Protein AF-A0A9W6TFW5-F1 (afdb_monomer)

Structure (mmCIF, N/CA/C/O backbone):
data_AF-A0A9W6TFW5-F1
#
_entry.id   AF-A0A9W6TFW5-F1
#
loop_
_atom_site.group_PDB
_atom_site.id
_atom_site.type_symbol
_atom_site.label_atom_id
_atom_site.label_alt_id
_atom_site.label_comp_id
_atom_site.label_asym_id
_atom_site.label_entity_id
_atom_site.label_seq_id
_atom_site.pdbx_PDB_ins_code
_atom_site.Cartn_x
_atom_site.Cartn_y
_atom_site.Cartn_z
_atom_site.occupancy
_atom_site.B_iso_or_equiv
_atom_site.auth_seq_id
_atom_site.auth_comp_id
_atom_site.auth_asym_id
_atom_site.auth_atom_id
_atom_site.pdbx_PDB_model_num
ATOM 1 N N . MET A 1 1 ? 18.271 -15.093 -31.321 1.00 57.12 1 MET A N 1
ATOM 2 C CA . MET A 1 1 ? 18.860 -14.452 -30.126 1.00 57.12 1 MET A CA 1
ATOM 3 C C . MET A 1 1 ? 18.308 -13.044 -30.055 1.00 57.12 1 MET A C 1
ATOM 5 O O . MET A 1 1 ? 18.440 -12.344 -31.049 1.00 57.12 1 MET A O 1
ATOM 9 N N . GLN A 1 2 ? 17.669 -12.652 -28.952 1.00 68.81 2 GLN A N 1
ATOM 10 C CA . GLN A 1 2 ? 17.343 -11.240 -28.734 1.00 68.81 2 GLN A CA 1
ATOM 11 C C . GLN A 1 2 ? 18.626 -10.485 -28.390 1.00 68.81 2 GLN A C 1
ATOM 13 O O . GLN A 1 2 ? 19.448 -10.955 -27.605 1.00 68.81 2 GLN A O 1
ATOM 18 N N . THR A 1 3 ? 18.813 -9.329 -29.010 1.00 87.81 3 THR A N 1
ATOM 19 C CA . THR A 1 3 ? 19.924 -8.429 -28.706 1.00 87.81 3 THR A CA 1
ATOM 20 C C . THR A 1 3 ? 19.680 -7.733 -27.364 1.00 87.81 3 THR A C 1
ATOM 22 O O . THR A 1 3 ? 18.538 -7.476 -26.982 1.00 87.81 3 THR A O 1
ATOM 25 N N . ALA A 1 4 ? 20.748 -7.345 -26.659 1.00 75.56 4 ALA A N 1
ATOM 26 C CA . ALA A 1 4 ? 20.639 -6.589 -25.402 1.00 75.56 4 ALA A CA 1
ATOM 27 C C . ALA A 1 4 ? 19.784 -5.310 -25.545 1.00 75.56 4 ALA A C 1
ATOM 29 O O . ALA A 1 4 ? 19.120 -4.878 -24.605 1.00 75.56 4 ALA A O 1
ATOM 30 N N . ARG A 1 5 ? 19.746 -4.728 -26.751 1.00 76.44 5 ARG A N 1
ATOM 31 C CA . ARG A 1 5 ? 18.938 -3.549 -27.077 1.00 76.44 5 ARG A CA 1
ATOM 32 C C . ARG A 1 5 ? 17.443 -3.853 -27.207 1.00 76.44 5 ARG A C 1
ATOM 34 O O . ARG A 1 5 ? 16.627 -2.999 -26.872 1.00 76.44 5 ARG A O 1
ATOM 41 N N . GLU A 1 6 ? 17.080 -5.043 -27.671 1.00 83.25 6 GLU A N 1
ATOM 42 C CA . GLU A 1 6 ? 15.688 -5.511 -27.709 1.00 83.25 6 GLU A CA 1
ATOM 43 C C . GLU A 1 6 ? 15.193 -5.878 -26.309 1.00 83.25 6 GLU A C 1
ATOM 45 O O . GLU A 1 6 ? 14.076 -5.512 -25.959 1.00 83.25 6 GLU A O 1
ATOM 50 N N . MET A 1 7 ? 16.048 -6.484 -25.475 1.00 79.06 7 MET A N 1
ATOM 51 C CA . MET A 1 7 ? 15.738 -6.725 -24.059 1.00 79.06 7 MET A CA 1
ATOM 52 C C . MET A 1 7 ? 15.525 -5.412 -23.295 1.00 79.06 7 MET A C 1
ATOM 54 O O . MET A 1 7 ? 14.544 -5.283 -22.571 1.00 79.06 7 MET A O 1
ATOM 58 N N . TRP A 1 8 ? 16.386 -4.408 -23.506 1.00 69.81 8 TRP A N 1
ATOM 59 C CA . TRP A 1 8 ? 16.233 -3.087 -22.885 1.00 69.81 8 TRP A CA 1
ATOM 60 C C . TRP A 1 8 ? 14.942 -2.381 -23.311 1.00 69.81 8 TRP A C 1
ATOM 62 O O . TRP A 1 8 ? 14.251 -1.806 -22.479 1.00 69.81 8 TRP A O 1
ATOM 72 N N . ARG A 1 9 ? 14.578 -2.453 -24.598 1.00 73.94 9 ARG A N 1
ATOM 73 C CA . ARG A 1 9 ? 13.317 -1.882 -25.096 1.00 73.94 9 ARG A CA 1
ATOM 74 C C . ARG A 1 9 ? 12.087 -2.621 -24.575 1.00 73.94 9 ARG A C 1
ATOM 76 O O . ARG A 1 9 ? 11.100 -1.961 -24.270 1.00 73.94 9 ARG A O 1
ATOM 83 N N . SER A 1 10 ? 12.143 -3.949 -24.461 1.00 69.50 10 SER A N 1
ATOM 84 C CA . SER A 1 10 ? 11.063 -4.733 -23.847 1.00 69.50 10 SER A CA 1
ATOM 85 C C . SER A 1 10 ? 10.900 -4.336 -22.384 1.00 69.50 10 SER A C 1
ATOM 87 O O . SER A 1 10 ? 9.805 -3.971 -21.979 1.00 69.50 10 SER A O 1
ATOM 89 N 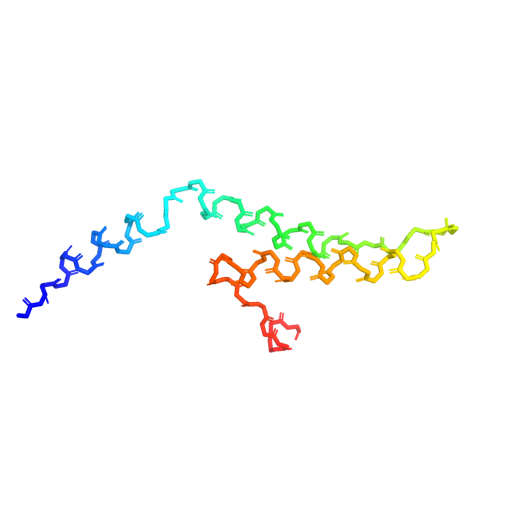N . PHE A 1 11 ? 12.003 -4.240 -21.639 1.00 61.72 11 PHE A N 1
ATOM 90 C CA . PHE A 1 11 ? 12.018 -3.795 -20.246 1.00 61.72 11 PHE A CA 1
ATOM 91 C C . PHE A 1 11 ? 11.482 -2.360 -20.063 1.00 61.72 11 PHE A C 1
ATOM 93 O O . PHE A 1 11 ? 10.622 -2.118 -19.215 1.00 61.72 11 PHE A O 1
ATOM 100 N N . GLU A 1 12 ? 11.919 -1.408 -20.896 1.00 63.19 12 GLU A N 1
ATOM 101 C CA . GLU A 1 12 ? 11.373 -0.039 -20.924 1.00 63.19 12 GLU A CA 1
ATOM 102 C C . GLU A 1 12 ? 9.877 -0.014 -21.273 1.00 63.19 12 GLU A C 1
ATOM 104 O O . GLU A 1 12 ? 9.141 0.837 -20.768 1.00 63.19 12 GLU A O 1
ATOM 109 N N . SER A 1 13 ? 9.417 -0.935 -22.126 1.00 65.38 13 SER A N 1
ATOM 110 C CA . SER A 1 13 ? 7.999 -1.071 -22.476 1.00 65.38 13 SER A CA 1
ATOM 111 C C . SER A 1 13 ? 7.171 -1.753 -21.378 1.00 65.38 13 SER A C 1
ATOM 113 O O . SER A 1 13 ? 5.998 -1.425 -21.212 1.00 65.38 13 SER A O 1
ATOM 115 N N . GLU A 1 14 ? 7.785 -2.648 -20.599 1.00 63.00 14 GLU A N 1
ATOM 116 C CA . GLU A 1 14 ? 7.153 -3.452 -19.547 1.00 63.00 14 GLU A CA 1
ATOM 117 C C . GLU A 1 14 ? 6.904 -2.649 -18.263 1.00 63.00 14 GLU A C 1
ATOM 119 O O . GLU A 1 14 ? 5.880 -2.844 -17.606 1.00 63.00 14 GLU A O 1
ATOM 124 N N . LYS A 1 15 ? 7.772 -1.687 -17.920 1.00 63.44 15 LYS A N 1
ATOM 125 C CA . LYS A 1 15 ? 7.513 -0.712 -16.846 1.00 63.44 15 LYS A CA 1
ATOM 126 C C . LYS A 1 15 ? 7.450 0.710 -17.412 1.00 63.44 15 LYS A C 1
ATOM 128 O O . LYS A 1 15 ? 8.421 1.461 -17.304 1.00 63.44 15 LYS A O 1
ATOM 133 N N . PRO A 1 16 ? 6.297 1.153 -17.955 1.00 69.44 16 PRO A N 1
ATOM 134 C CA . PRO A 1 16 ? 6.135 2.551 -18.339 1.00 69.44 16 PRO A CA 1
ATOM 135 C C . PRO A 1 16 ? 6.406 3.454 -17.128 1.00 69.44 16 PRO A C 1
ATOM 137 O O . PRO A 1 16 ? 6.096 3.085 -15.996 1.00 69.44 16 PRO A O 1
ATOM 140 N N . LYS A 1 17 ? 6.914 4.678 -17.339 1.00 70.12 17 LYS A N 1
ATOM 141 C CA . LYS A 1 17 ? 7.217 5.653 -16.259 1.00 70.12 17 LYS A CA 1
ATOM 142 C C . LYS A 1 17 ? 6.082 5.808 -15.229 1.00 70.12 17 LYS A C 1
ATOM 144 O O . LYS A 1 17 ? 6.331 6.063 -14.053 1.00 70.12 17 LYS A O 1
ATOM 149 N N . ARG A 1 18 ? 4.830 5.614 -15.665 1.00 70.88 18 ARG A N 1
ATOM 150 C CA . ARG A 1 18 ? 3.636 5.546 -14.806 1.00 70.88 18 ARG A CA 1
ATOM 151 C C . ARG A 1 18 ? 3.629 4.355 -13.844 1.00 70.88 18 ARG A C 1
ATOM 153 O O . ARG A 1 18 ? 3.300 4.559 -12.685 1.00 70.88 18 ARG A O 1
ATOM 160 N N . ALA A 1 19 ? 3.973 3.150 -14.293 1.00 77.69 19 ALA A N 1
ATOM 161 C CA . ALA A 1 19 ? 4.028 1.956 -13.449 1.00 77.69 19 ALA A CA 1
ATOM 162 C C . ALA A 1 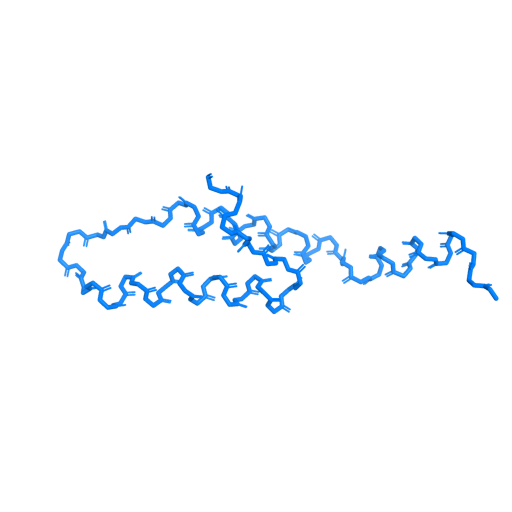19 ? 5.094 2.102 -12.356 1.00 77.69 19 ALA A C 1
ATOM 164 O O . ALA A 1 19 ? 4.800 1.866 -11.188 1.00 77.69 19 ALA A O 1
ATOM 165 N N . TYR A 1 20 ? 6.276 2.613 -12.714 1.00 78.44 20 TYR A N 1
ATOM 166 C CA . TYR A 1 20 ? 7.339 2.913 -11.752 1.00 78.44 20 TYR A CA 1
ATOM 167 C C . TYR A 1 20 ? 6.923 3.992 -10.734 1.00 78.44 20 TYR A C 1
ATOM 169 O O . TYR A 1 20 ? 7.112 3.837 -9.529 1.00 78.44 20 TYR A O 1
ATOM 177 N N . GLY A 1 21 ? 6.270 5.067 -11.190 1.00 84.00 21 GLY A N 1
ATOM 178 C CA . GLY A 1 21 ? 5.726 6.092 -10.291 1.00 84.00 21 GLY A CA 1
ATOM 179 C C . GLY A 1 21 ? 4.634 5.566 -9.348 1.00 84.00 21 GLY A C 1
ATOM 180 O O . GLY A 1 21 ? 4.590 5.953 -8.179 1.00 84.00 21 GLY A O 1
ATOM 181 N N . SER A 1 22 ? 3.769 4.673 -9.834 1.00 86.94 22 SER A N 1
ATOM 182 C CA . SER A 1 22 ? 2.751 4.001 -9.018 1.00 86.94 22 SER A CA 1
ATOM 183 C C . SER A 1 22 ? 3.372 3.070 -7.976 1.00 86.94 22 SER A C 1
ATOM 185 O O . SER A 1 22 ? 2.911 3.052 -6.837 1.00 86.94 22 SER A O 1
ATOM 187 N N . GLU A 1 23 ? 4.432 2.345 -8.340 1.00 89.88 23 GLU A N 1
ATOM 188 C CA . GLU A 1 23 ? 5.175 1.461 -7.438 1.00 89.88 23 GLU A CA 1
ATOM 189 C C . GLU A 1 23 ? 5.783 2.248 -6.271 1.00 89.88 23 GLU A C 1
ATOM 191 O O . GLU A 1 23 ? 5.519 1.930 -5.112 1.00 89.88 23 GLU A O 1
ATOM 196 N N . ILE A 1 24 ? 6.514 3.333 -6.561 1.00 88.75 24 ILE A N 1
ATOM 197 C CA . ILE A 1 24 ? 7.120 4.195 -5.531 1.00 88.75 24 ILE A CA 1
ATOM 198 C C . ILE A 1 24 ? 6.056 4.755 -4.587 1.00 88.75 24 ILE A C 1
ATOM 200 O O . ILE A 1 24 ? 6.226 4.732 -3.367 1.00 88.75 24 ILE A O 1
ATOM 204 N N . ARG A 1 25 ? 4.945 5.259 -5.138 1.00 90.12 25 ARG A N 1
ATOM 205 C CA . ARG A 1 25 ? 3.868 5.830 -4.323 1.00 90.12 25 ARG A CA 1
ATOM 206 C C . ARG A 1 25 ? 3.260 4.781 -3.395 1.00 90.12 25 ARG A C 1
ATOM 208 O O . ARG A 1 25 ? 3.048 5.076 -2.226 1.00 90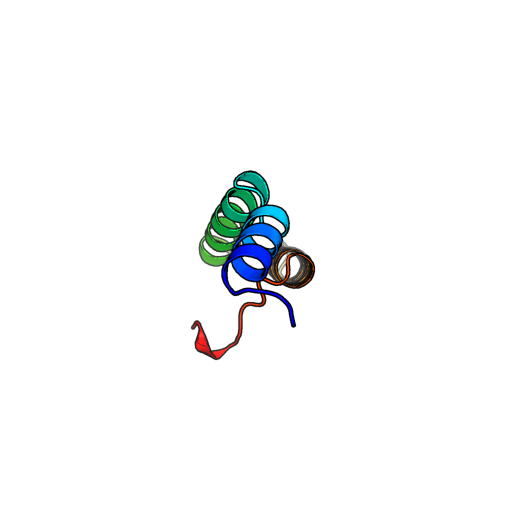.12 25 ARG A O 1
ATOM 215 N N . ARG A 1 26 ? 3.051 3.557 -3.884 1.00 92.00 26 ARG A N 1
ATOM 216 C CA . ARG A 1 26 ? 2.540 2.457 -3.061 1.00 92.00 26 ARG A CA 1
ATOM 217 C C . ARG A 1 26 ? 3.509 2.015 -1.979 1.00 92.00 26 ARG A C 1
ATOM 219 O O . ARG A 1 26 ? 3.069 1.817 -0.855 1.00 92.00 26 ARG A O 1
ATOM 226 N N . ARG A 1 27 ? 4.801 1.886 -2.291 1.00 91.81 27 ARG A N 1
ATOM 227 C CA . ARG A 1 27 ? 5.830 1.572 -1.286 1.00 91.81 27 ARG A CA 1
ATOM 228 C C . ARG A 1 27 ? 5.843 2.629 -0.181 1.00 91.81 27 ARG A C 1
ATOM 230 O O . ARG A 1 27 ? 5.818 2.286 0.994 1.00 91.81 27 ARG A O 1
ATOM 237 N N . ARG A 1 28 ? 5.778 3.915 -0.549 1.00 93.19 28 ARG A N 1
ATOM 238 C CA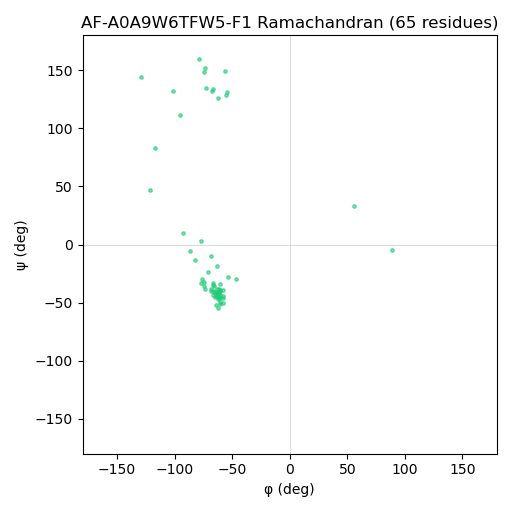 . ARG A 1 28 ? 5.644 5.019 0.414 1.00 93.19 28 ARG A CA 1
ATOM 239 C C . ARG A 1 28 ? 4.399 4.865 1.286 1.00 93.19 28 ARG A C 1
ATOM 241 O O . ARG A 1 28 ? 4.507 4.988 2.499 1.00 93.19 28 ARG A O 1
ATOM 248 N N . ASP A 1 29 ? 3.236 4.632 0.682 1.00 93.38 29 ASP A N 1
ATOM 249 C CA . ASP A 1 29 ? 1.970 4.541 1.418 1.00 93.38 29 ASP A CA 1
ATOM 250 C C . ASP A 1 29 ? 1.943 3.322 2.356 1.00 93.38 29 ASP A C 1
ATOM 252 O O . ASP A 1 29 ? 1.448 3.430 3.475 1.00 93.38 29 ASP A O 1
ATOM 256 N N . LEU A 1 30 ? 2.551 2.203 1.944 1.00 93.19 30 LEU A N 1
ATOM 257 C CA . LEU A 1 30 ? 2.733 1.018 2.781 1.00 93.19 30 LEU A CA 1
ATOM 258 C C . LEU A 1 30 ? 3.641 1.302 3.983 1.00 93.19 30 LEU A C 1
ATOM 260 O O . LEU A 1 30 ? 3.238 1.048 5.113 1.00 93.19 30 LEU A O 1
ATOM 264 N N . TYR A 1 31 ? 4.834 1.858 3.765 1.00 91.19 31 TYR A N 1
ATOM 265 C CA . TYR A 1 31 ? 5.783 2.130 4.853 1.00 91.19 31 TYR A CA 1
ATOM 266 C C . TYR A 1 31 ? 5.342 3.273 5.772 1.00 91.19 31 TYR A C 1
ATOM 268 O O . TYR A 1 31 ? 5.739 3.335 6.933 1.00 91.19 31 TYR A O 1
ATOM 276 N N . ALA A 1 32 ? 4.499 4.177 5.276 1.00 94.38 32 ALA A N 1
ATOM 277 C CA . ALA A 1 32 ? 3.896 5.232 6.078 1.00 94.38 32 ALA A CA 1
ATOM 278 C C . ALA A 1 32 ? 2.599 4.795 6.781 1.00 94.38 32 ALA A C 1
ATOM 280 O O . ALA A 1 32 ? 2.051 5.585 7.557 1.00 94.38 32 ALA A O 1
ATOM 281 N N . ALA A 1 33 ? 2.090 3.585 6.518 1.00 93.88 33 ALA A N 1
ATOM 282 C CA . ALA A 1 33 ? 0.859 3.099 7.121 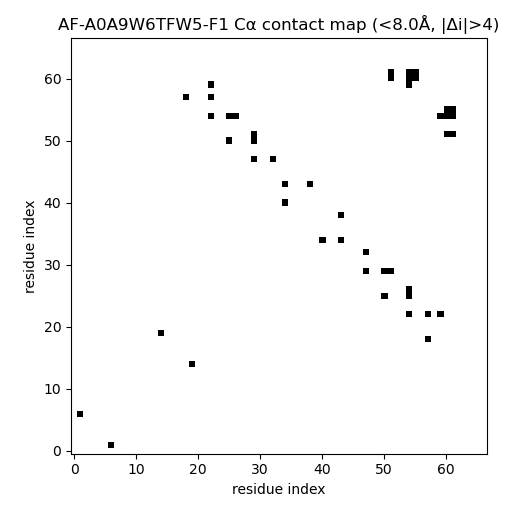1.00 93.88 33 ALA A CA 1
ATOM 283 C C . ALA A 1 33 ? 1.015 3.011 8.644 1.00 93.88 33 ALA A C 1
ATOM 285 O O . ALA A 1 33 ? 1.940 2.394 9.166 1.00 93.88 33 ALA A O 1
ATOM 286 N N . LYS A 1 34 ? 0.091 3.648 9.364 1.00 94.31 34 LYS A N 1
ATOM 287 C CA . LYS A 1 34 ? 0.042 3.643 10.827 1.00 94.31 34 LYS A CA 1
ATOM 288 C C . LYS A 1 34 ? -1.351 3.259 11.290 1.00 94.31 34 LYS A C 1
ATOM 290 O O . LYS A 1 34 ? -2.344 3.628 10.657 1.00 94.31 34 LYS A O 1
ATOM 295 N N . PHE A 1 35 ? -1.401 2.523 12.393 1.00 95.06 35 PHE A N 1
ATOM 296 C CA . PHE A 1 35 ? -2.644 2.245 13.095 1.00 95.06 35 PHE A CA 1
ATOM 297 C C . PHE A 1 35 ? -3.188 3.542 13.695 1.00 95.06 35 PHE A C 1
ATOM 299 O O . PHE A 1 35 ? -2.434 4.310 14.301 1.00 95.06 35 PHE A O 1
ATOM 306 N N . VAL A 1 36 ? -4.484 3.794 13.521 1.00 94.06 36 VAL A N 1
ATOM 307 C CA . VAL A 1 36 ? -5.148 4.966 14.099 1.00 94.06 36 VAL A CA 1
ATOM 308 C C . VAL A 1 36 ? -5.936 4.542 15.344 1.00 94.06 36 VAL A C 1
ATOM 310 O O . VAL A 1 36 ? -6.691 3.573 15.280 1.00 94.06 36 VAL A O 1
ATOM 313 N N . PRO A 1 37 ? -5.818 5.251 16.484 1.00 93.31 37 PRO A N 1
ATOM 314 C CA . PRO A 1 37 ? -6.614 4.940 17.669 1.00 93.31 37 PRO A CA 1
ATOM 315 C C . PRO A 1 37 ? -8.121 4.935 17.369 1.00 93.31 37 PRO A C 1
ATOM 317 O O . PRO A 1 37 ? -8.648 5.891 16.805 1.00 93.31 37 PRO A O 1
ATOM 320 N N . GLY A 1 38 ? -8.810 3.858 17.756 1.00 94.44 38 GLY A N 1
ATOM 321 C CA . GLY A 1 38 ? -10.239 3.657 17.483 1.00 94.44 38 GLY A CA 1
ATOM 322 C C . GLY A 1 38 ? -10.550 2.957 16.153 1.00 94.44 38 GLY A C 1
ATOM 323 O O . GLY A 1 38 ? -11.710 2.641 15.893 1.00 94.44 38 GLY A O 1
ATOM 324 N N . GLU A 1 39 ? -9.542 2.673 15.324 1.00 95.06 39 GLU A N 1
ATOM 325 C CA . GLU A 1 39 ? -9.680 1.806 14.152 1.00 95.06 39 GLU A CA 1
ATOM 326 C C . GLU A 1 39 ? -9.774 0.329 14.575 1.00 95.06 39 GLU A C 1
ATOM 328 O O . GLU A 1 39 ? -9.183 -0.094 15.570 1.00 95.06 39 GLU A O 1
ATOM 333 N N . SER A 1 40 ? -10.512 -0.481 13.810 1.00 96.31 40 SER A N 1
ATOM 334 C CA . SER A 1 40 ? -10.462 -1.938 13.980 1.00 96.31 40 SER A CA 1
ATOM 335 C C . SER A 1 40 ? -9.089 -2.452 13.552 1.00 96.31 40 SER A C 1
ATOM 337 O O . SER A 1 40 ? -8.625 -2.130 12.459 1.00 96.31 40 SER A O 1
ATOM 339 N N . MET A 1 41 ? -8.469 -3.291 14.383 1.00 95.31 41 MET A N 1
ATOM 340 C CA . MET A 1 41 ? -7.192 -3.926 14.053 1.00 95.31 41 MET A CA 1
ATOM 341 C C . MET A 1 41 ? -7.281 -4.743 12.758 1.00 95.31 41 MET A C 1
ATOM 343 O O . MET A 1 41 ? -6.369 -4.683 11.946 1.00 95.31 41 MET A O 1
ATOM 347 N N . GLU A 1 42 ? -8.392 -5.443 12.523 1.00 96.62 42 GLU A N 1
ATOM 348 C CA . GLU A 1 42 ? -8.608 -6.207 11.285 1.00 96.62 42 GLU A CA 1
ATOM 349 C C . GLU A 1 42 ? -8.577 -5.284 10.063 1.00 96.62 42 GLU A C 1
ATOM 351 O O . GLU A 1 42 ? -7.796 -5.500 9.143 1.00 96.62 42 GLU A O 1
ATOM 356 N N . LYS A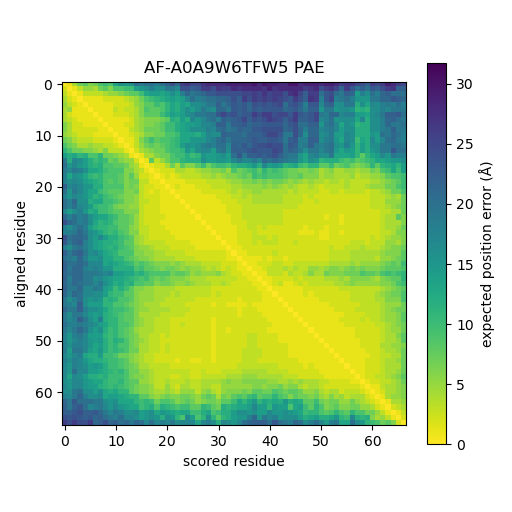 1 43 ? -9.324 -4.172 10.112 1.00 95.56 43 LYS A N 1
ATOM 357 C CA . LYS A 1 43 ? -9.323 -3.167 9.034 1.00 95.56 43 LYS A CA 1
ATOM 358 C C . LYS A 1 43 ? -7.939 -2.570 8.811 1.00 95.56 43 LYS A C 1
ATOM 360 O O . LYS A 1 43 ? -7.546 -2.317 7.672 1.00 95.56 43 LYS A O 1
ATOM 365 N N . TYR A 1 44 ? -7.211 -2.334 9.900 1.00 96.06 44 TYR A N 1
ATOM 366 C CA . TYR A 1 44 ? -5.849 -1.849 9.813 1.00 96.06 44 TYR A CA 1
ATOM 367 C C . TYR A 1 44 ? -4.928 -2.860 9.146 1.00 96.06 44 TYR A C 1
ATOM 369 O O . TYR A 1 44 ? -4.098 -2.409 8.376 1.00 96.06 44 TYR A O 1
ATOM 377 N N . LEU A 1 45 ? -5.044 -4.160 9.434 1.00 95.69 45 LEU A N 1
ATOM 378 C CA . LEU A 1 45 ? -4.191 -5.214 8.874 1.00 95.69 45 LEU A CA 1
ATOM 379 C C . LEU A 1 45 ? -4.532 -5.537 7.414 1.00 95.69 45 LEU A C 1
ATOM 381 O O . LEU A 1 45 ? -3.620 -5.758 6.618 1.00 95.69 45 LEU A O 1
ATOM 385 N N . ASP A 1 46 ? -5.811 -5.476 7.041 1.00 95.88 46 ASP A N 1
ATOM 386 C CA . ASP A 1 46 ? -6.256 -5.689 5.659 1.00 95.88 46 ASP A CA 1
ATOM 387 C C . ASP A 1 46 ? -5.656 -4.648 4.703 1.00 95.88 46 ASP A C 1
ATOM 389 O O . ASP A 1 46 ? -5.232 -4.965 3.596 1.00 95.88 46 ASP A O 1
ATOM 393 N N . ARG A 1 47 ? -5.541 -3.389 5.140 1.00 94.56 47 ARG A N 1
ATOM 394 C CA . ARG A 1 47 ? -5.029 -2.285 4.313 1.00 94.56 47 ARG A CA 1
ATOM 395 C C . ARG A 1 47 ? -3.564 -2.452 3.835 1.00 94.56 47 ARG A C 1
ATOM 397 O O . ARG A 1 47 ? -3.326 -2.312 2.634 1.00 94.56 47 ARG A O 1
ATOM 404 N N . PRO A 1 48 ? -2.549 -2.676 4.695 1.00 94.12 48 PRO A N 1
ATOM 405 C CA . PRO A 1 48 ? -1.177 -2.937 4.282 1.00 94.12 48 PRO A CA 1
ATOM 406 C C . PRO A 1 48 ? -1.051 -4.267 3.543 1.00 94.12 48 PRO A C 1
ATOM 408 O O . PRO A 1 48 ? -0.267 -4.336 2.600 1.00 94.12 48 PRO A O 1
ATOM 411 N N . GLU A 1 49 ? -1.844 -5.282 3.890 1.00 93.88 49 GLU A N 1
ATOM 412 C CA . GLU A 1 49 ? -1.871 -6.549 3.155 1.00 93.88 49 GLU A CA 1
ATOM 413 C C . GLU A 1 49 ? -2.368 -6.350 1.712 1.00 93.88 49 GLU A C 1
ATOM 415 O O . GLU A 1 49 ? -1.725 -6.793 0.758 1.00 93.88 49 GLU A O 1
ATOM 420 N N . ASP A 1 50 ? -3.432 -5.572 1.512 1.00 94.62 50 ASP A N 1
ATOM 421 C CA . ASP A 1 50 ? -3.913 -5.179 0.186 1.00 94.62 50 ASP A CA 1
ATOM 422 C C . ASP A 1 50 ? -2.857 -4.391 -0.598 1.00 94.62 50 ASP A C 1
ATOM 424 O O . ASP A 1 50 ? -2.665 -4.619 -1.797 1.00 94.62 50 ASP A O 1
ATOM 428 N N . MET A 1 51 ? -2.121 -3.491 0.062 1.00 93.81 51 MET A N 1
ATOM 429 C CA . MET A 1 51 ? -1.013 -2.769 -0.567 1.00 93.81 51 MET A CA 1
ATOM 430 C C . MET A 1 51 ? 0.142 -3.703 -0.961 1.00 93.81 51 MET A C 1
ATOM 432 O O . MET A 1 51 ? 0.665 -3.548 -2.070 1.00 93.81 51 MET A O 1
ATOM 436 N N . ARG A 1 52 ? 0.503 -4.696 -0.128 1.00 92.19 52 ARG A N 1
ATOM 437 C CA . ARG A 1 52 ? 1.498 -5.736 -0.466 1.00 92.19 52 ARG A CA 1
ATOM 438 C C . ARG A 1 52 ? 1.042 -6.560 -1.669 1.00 92.19 52 ARG A C 1
ATOM 440 O O . ARG A 1 52 ? 1.814 -6.730 -2.611 1.00 92.19 52 ARG A O 1
ATOM 447 N N . ARG A 1 53 ? -0.221 -6.997 -1.706 1.00 93.06 53 ARG A N 1
ATOM 448 C CA . ARG A 1 53 ? -0.800 -7.738 -2.846 1.00 93.06 53 ARG A CA 1
ATOM 449 C C . ARG A 1 53 ? -0.794 -6.921 -4.129 1.00 93.06 53 ARG A C 1
ATOM 451 O O . ARG A 1 53 ? -0.455 -7.423 -5.196 1.00 93.06 53 ARG A O 1
ATOM 458 N N . GLN A 1 54 ? -1.136 -5.641 -4.034 1.00 91.69 54 GLN A N 1
ATOM 459 C CA . GLN A 1 54 ? -1.144 -4.745 -5.185 1.00 91.69 54 GLN A CA 1
ATOM 460 C C . GLN A 1 54 ? 0.274 -4.501 -5.723 1.00 91.69 54 GLN A C 1
ATOM 462 O O . GLN A 1 54 ? 0.445 -4.430 -6.936 1.00 91.69 54 GLN A O 1
ATOM 467 N N . LEU A 1 55 ? 1.291 -4.446 -4.858 1.00 91.06 55 LEU A N 1
ATOM 468 C CA . LEU A 1 55 ? 2.700 -4.418 -5.266 1.00 91.06 55 LEU A CA 1
ATOM 469 C C . LEU A 1 55 ? 3.160 -5.745 -5.889 1.00 91.06 55 LEU A C 1
ATOM 471 O O . LEU A 1 55 ? 3.839 -5.729 -6.915 1.00 91.06 55 LEU A O 1
ATOM 475 N N . ALA A 1 56 ? 2.739 -6.888 -5.344 1.00 89.4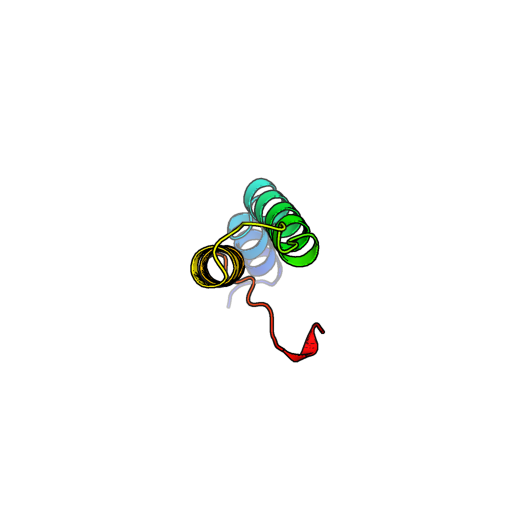4 56 ALA A N 1
ATOM 476 C CA . ALA A 1 56 ? 3.024 -8.198 -5.929 1.00 89.44 56 ALA A CA 1
ATOM 477 C C . ALA A 1 56 ? 2.438 -8.332 -7.346 1.00 89.44 56 ALA A C 1
ATOM 479 O O . ALA A 1 56 ? 3.146 -8.734 -8.266 1.00 89.44 56 ALA A O 1
ATOM 480 N N . ASN A 1 57 ? 1.200 -7.874 -7.558 1.00 88.69 57 ASN A N 1
ATOM 481 C CA . ASN A 1 57 ? 0.559 -7.828 -8.879 1.00 88.69 57 ASN A CA 1
ATOM 482 C C . ASN A 1 57 ? 1.280 -6.898 -9.876 1.00 88.69 57 ASN A C 1
ATOM 484 O O . ASN A 1 57 ? 1.077 -7.009 -11.082 1.00 88.69 57 ASN A O 1
ATOM 488 N N . MET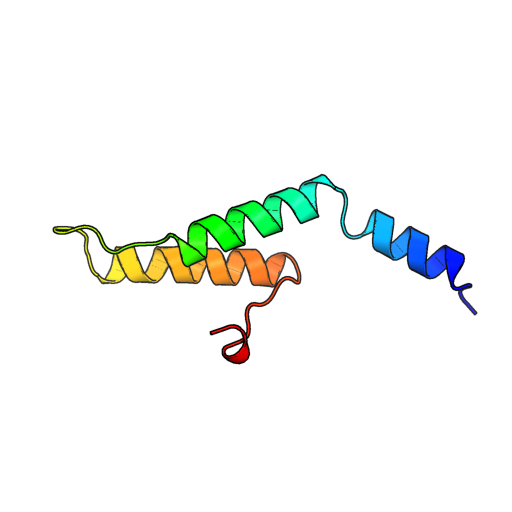 A 1 58 ? 2.114 -5.975 -9.386 1.00 86.25 58 MET A N 1
ATOM 489 C CA . MET A 1 58 ? 2.968 -5.098 -10.196 1.00 86.25 58 MET A CA 1
ATOM 490 C C . MET A 1 58 ? 4.380 -5.672 -10.417 1.00 86.25 58 MET A C 1
ATOM 492 O O . MET A 1 58 ? 5.260 -4.950 -10.893 1.00 86.25 58 MET A O 1
ATOM 496 N N . ASN A 1 59 ? 4.623 -6.940 -10.061 1.00 85.06 59 ASN A N 1
ATOM 497 C CA . ASN A 1 59 ? 5.949 -7.568 -10.036 1.00 85.06 59 ASN A CA 1
ATOM 498 C C . ASN A 1 59 ? 6.959 -6.791 -9.166 1.00 85.06 59 ASN A C 1
ATOM 500 O O . ASN A 1 59 ? 8.144 -6.715 -9.484 1.00 85.06 59 ASN A O 1
ATOM 504 N N . ALA A 1 60 ? 6.481 -6.170 -8.084 1.00 85.62 60 ALA A N 1
ATOM 505 C CA . ALA A 1 60 ? 7.265 -5.371 -7.142 1.00 85.62 60 ALA A CA 1
ATOM 506 C C . ALA A 1 60 ? 7.152 -5.941 -5.720 1.00 85.62 60 ALA A C 1
ATOM 508 O O . ALA A 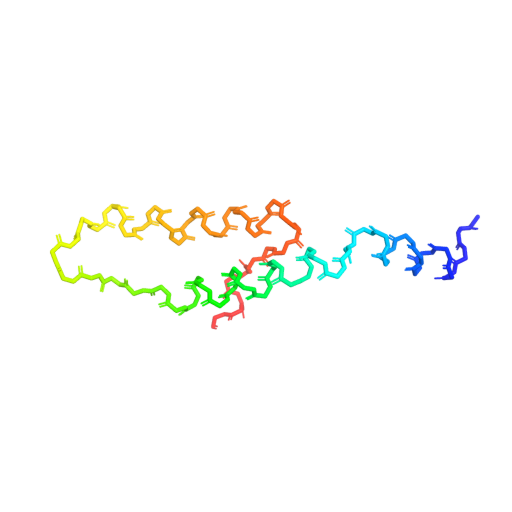1 60 ? 6.876 -5.210 -4.768 1.00 85.62 60 ALA A O 1
ATOM 509 N N . VAL A 1 61 ? 7.307 -7.261 -5.602 1.00 85.38 61 VAL A N 1
ATOM 510 C CA . VAL A 1 61 ? 7.192 -8.009 -4.343 1.00 85.38 61 VAL A CA 1
ATOM 511 C C . VAL A 1 61 ? 8.136 -7.422 -3.290 1.00 85.38 61 VAL A C 1
ATOM 513 O O . VAL A 1 61 ? 9.310 -7.203 -3.571 1.00 85.38 61 VAL A O 1
ATOM 516 N N . ILE A 1 62 ? 7.609 -7.180 -2.089 1.00 79.88 62 ILE A N 1
ATOM 517 C CA . ILE A 1 62 ? 8.395 -6.791 -0.912 1.00 79.88 62 ILE A CA 1
ATOM 518 C C . ILE A 1 62 ? 8.695 -8.065 -0.127 1.00 79.88 62 ILE A C 1
ATOM 520 O O . ILE A 1 62 ? 7.766 -8.681 0.416 1.00 79.88 62 ILE A O 1
ATOM 524 N N . SER A 1 63 ? 9.967 -8.466 -0.110 1.00 76.44 63 SER A N 1
ATOM 525 C CA . SER A 1 63 ? 10.444 -9.586 0.700 1.00 76.44 63 SER A CA 1
ATOM 526 C C . SER A 1 63 ? 10.626 -9.160 2.154 1.00 76.44 63 SER A C 1
ATOM 528 O O . SER A 1 63 ? 10.754 -7.976 2.469 1.00 76.44 63 SER A O 1
ATOM 530 N N . ASP A 1 64 ? 10.650 -10.140 3.051 1.00 68.75 64 ASP A N 1
ATOM 531 C CA . ASP A 1 64 ? 10.877 -9.888 4.475 1.00 68.75 64 ASP A CA 1
ATOM 532 C C . ASP A 1 64 ? 12.322 -9.417 4.765 1.00 68.75 64 ASP A C 1
ATOM 534 O O . ASP A 1 64 ? 12.607 -8.939 5.854 1.00 68.75 64 ASP A O 1
ATOM 538 N N . GLU A 1 65 ? 13.217 -9.485 3.773 1.00 72.56 65 GLU A N 1
ATOM 539 C CA . GLU A 1 65 ? 14.601 -8.990 3.830 1.00 72.56 65 GLU A CA 1
ATOM 540 C C . GLU A 1 65 ? 14.713 -7.478 3.560 1.00 72.56 65 GLU A C 1
ATOM 542 O O . GLU A 1 65 ? 15.763 -6.893 3.809 1.00 72.56 65 GLU A O 1
ATOM 547 N N . GLU A 1 66 ? 13.657 -6.832 3.043 1.00 64.31 66 GLU A N 1
ATOM 548 C CA . GLU A 1 66 ? 13.610 -5.368 2.880 1.00 64.31 66 GLU A CA 1
ATOM 549 C C . GLU A 1 66 ? 13.326 -4.623 4.213 1.00 64.31 66 GLU A C 1
ATOM 551 O O . GLU A 1 66 ? 13.199 -3.395 4.194 1.00 64.31 66 GLU A O 1
ATOM 556 N N . TRP A 1 67 ? 13.227 -5.337 5.348 1.00 50.56 67 TRP A N 1
ATOM 557 C CA . TRP A 1 67 ? 12.902 -4.801 6.682 1.00 50.56 67 TRP A CA 1
ATOM 558 C C . TRP A 1 67 ? 14.114 -4.629 7.602 1.00 50.56 67 TRP A C 1
ATOM 560 O O . TRP A 1 67 ? 14.971 -5.539 7.660 1.00 50.56 67 TRP A O 1
#

pLDDT: mean 83.83, std 11.96, range [50.56, 96.62]

Foldseek 3Di:
DDDPVNVVVVVCVLCPPVLVVVLVVLVVCLVPQDDDPPDDPVVSVVVSVVSQVVCVVSVNHDDPVVD

Secondary structure (DSSP, 8-state):
---HHHHHHHHHHHS-HHHHHHHHHHHHHHHT--PPTTS-HHHHHHHHHHHHHHHHTTT----GGG-

Nearest PDB structures (foldseek):
  8i03-assembly1_H  TM=4.399E-01  e=4.157E+00  Schizosaccharomyces pombe
  6czq-assembly1_B  TM=4.651E-01  e=6.508E+00  Rattus norvegicus

Radius of gyration: 16.21 Å; Cα contacts (8 Å, |Δi|>4): 23; chains: 1; bounding box: 31×20×48 Å

Organism: NCBI:txid2077276

Mean predicted aligned error: 8.33 Å

Sequence (67 aa):
MQTAREMWRSFESEKPKRAYGSEIRRRRDLYAAKFVPGESMEKYLDRPEDMRRQLANMNAVISDEEW

Solvent-accessible surface area (backbone atoms only — not comparable to full-atom values): 4140 Å² total; per-residue (Å²): 132,85,50,74,68,56,53,50,50,49,51,54,65,73,50,40,74,65,54,52,51,51,49,54,52,48,53,50,53,47,76,65,61,72,86,57,94,91,57,55,66,66,65,54,54,50,53,51,50,51,49,51,51,56,29,41,76,67,76,52,66,84,57,84,82,82,109